Protein AF-A0A1R0H7R1-F1 (afdb_monomer_lite)

Organism: NCBI:txid133383

InterPro domains:
  IPR002921 Fungal lipase-type domain [PF01764] (31-60)
  IPR029058 Alpha/Beta hydrolase fold [G3DSA:3.40.50.1820] (12-118)
  IPR029058 Alpha/Beta hydrolase fold [SSF53474] (26-109)
  IPR050805 ATG15 Lipase [PTHR47175] (4-128)

Sequence (129 aa):
MANNVCNQNCLLEKILGDRSYIPPELDIIIDVILRYPDSYIALTGHSFGGSIATLAGLFLGVPAVSFEAPGDQLAATILGFLTPSSNFYKRLSIWHVRHTADPIYIGDCVVSDSLCQLDGYNIDSKCHF

Structure (mmCIF, N/CA/C/O backbone):
data_AF-A0A1R0H7R1-F1
#
_entry.id   AF-A0A1R0H7R1-F1
#
loop_
_atom_site.group_PDB
_atom_site.id
_atom_site.type_symbol
_atom_site.label_atom_id
_atom_site.label_alt_id
_atom_site.label_comp_id
_atom_site.label_asym_id
_atom_site.label_entity_id
_atom_site.label_seq_id
_atom_sit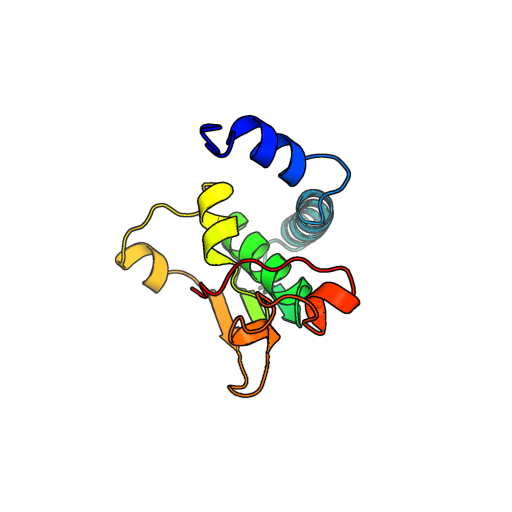e.pdbx_PDB_ins_code
_atom_site.Cartn_x
_atom_site.Cartn_y
_atom_site.Cartn_z
_atom_site.occupancy
_atom_site.B_iso_or_equiv
_atom_site.auth_seq_id
_atom_site.auth_comp_id
_atom_site.auth_asym_id
_atom_site.auth_atom_id
_atom_site.pdbx_PDB_model_num
ATOM 1 N N . MET A 1 1 ? 32.686 15.147 -7.177 1.00 38.97 1 MET A N 1
ATOM 2 C CA . MET A 1 1 ? 31.690 14.071 -7.006 1.00 38.97 1 MET A CA 1
ATOM 3 C C . MET A 1 1 ? 30.599 14.641 -6.124 1.00 38.97 1 MET A C 1
ATOM 5 O O . MET A 1 1 ? 30.897 14.981 -4.987 1.00 38.97 1 MET A O 1
ATOM 9 N N . ALA A 1 2 ? 29.407 14.897 -6.664 1.00 45.22 2 ALA A N 1
ATOM 10 C CA . ALA A 1 2 ? 28.294 15.342 -5.833 1.00 45.22 2 ALA A CA 1
ATOM 11 C C . ALA A 1 2 ? 27.941 14.194 -4.880 1.00 45.22 2 ALA A C 1
ATOM 13 O O . ALA A 1 2 ? 27.727 13.068 -5.328 1.00 45.22 2 ALA A O 1
ATOM 14 N N . ASN A 1 3 ? 27.947 14.458 -3.575 1.00 52.66 3 ASN A N 1
ATOM 15 C CA . ASN A 1 3 ? 27.390 13.535 -2.595 1.00 52.66 3 ASN A CA 1
ATOM 16 C C . ASN A 1 3 ? 25.876 13.487 -2.845 1.00 52.66 3 ASN A C 1
ATOM 18 O O . ASN A 1 3 ? 25.141 14.320 -2.321 1.00 52.66 3 ASN A O 1
ATOM 22 N N . ASN A 1 4 ? 25.423 12.548 -3.681 1.00 65.44 4 ASN A N 1
ATOM 23 C CA . ASN A 1 4 ? 24.007 12.260 -3.922 1.00 65.44 4 ASN A CA 1
ATOM 24 C C . ASN A 1 4 ? 23.412 11.563 -2.691 1.00 65.44 4 ASN A C 1
ATOM 26 O O . ASN A 1 4 ? 23.041 10.393 -2.726 1.00 65.44 4 ASN A O 1
ATOM 30 N N . VAL A 1 5 ? 23.385 12.273 -1.567 1.00 73.75 5 VAL A N 1
ATOM 31 C CA . VAL A 1 5 ? 22.747 11.815 -0.338 1.00 73.75 5 VAL A CA 1
ATOM 32 C C . VAL A 1 5 ? 21.309 12.310 -0.371 1.00 73.75 5 VAL A C 1
ATOM 34 O O . VAL A 1 5 ? 21.058 13.511 -0.468 1.00 73.75 5 VAL A O 1
ATOM 37 N N . CYS A 1 6 ? 20.361 11.376 -0.318 1.00 75.62 6 CYS A N 1
ATOM 38 C CA . CYS A 1 6 ? 18.941 11.694 -0.257 1.00 75.62 6 CYS A CA 1
ATOM 39 C C . CYS A 1 6 ? 18.642 12.528 1.000 1.00 75.62 6 CYS A C 1
ATOM 41 O O . CYS A 1 6 ? 18.895 12.085 2.121 1.00 75.62 6 CYS A O 1
ATOM 43 N N . ASN A 1 7 ? 18.085 13.728 0.823 1.00 83.38 7 ASN A N 1
ATOM 44 C CA . ASN A 1 7 ? 17.624 14.552 1.937 1.00 83.38 7 ASN A CA 1
ATOM 45 C C . ASN A 1 7 ? 16.260 14.034 2.414 1.00 83.38 7 ASN A C 1
ATOM 47 O O . ASN A 1 7 ? 15.252 14.222 1.733 1.00 83.38 7 ASN A O 1
ATOM 51 N N . GLN A 1 8 ? 16.238 13.390 3.583 1.00 77.69 8 GLN A N 1
ATOM 52 C CA . GLN A 1 8 ? 15.022 12.799 4.147 1.00 77.69 8 GLN A CA 1
ATOM 53 C C . GLN A 1 8 ? 13.931 13.834 4.436 1.00 77.69 8 GLN A C 1
ATOM 55 O O . GLN A 1 8 ? 12.766 13.557 4.185 1.00 77.69 8 GLN A O 1
ATOM 60 N N . ASN A 1 9 ? 14.291 15.038 4.886 1.00 81.56 9 ASN A N 1
ATOM 61 C CA . ASN A 1 9 ? 13.311 16.084 5.181 1.00 81.56 9 ASN A CA 1
ATOM 62 C C . ASN A 1 9 ? 12.636 16.5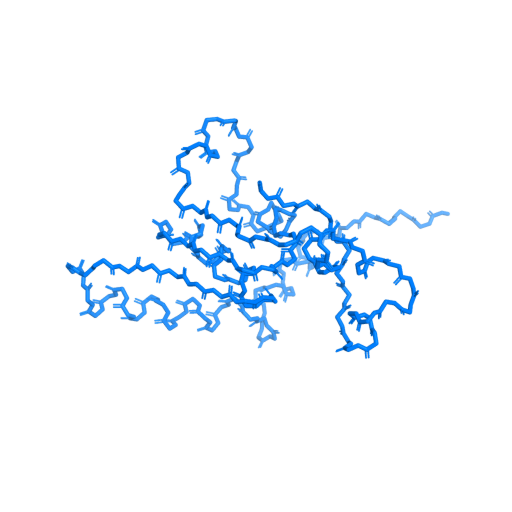83 3.899 1.00 81.56 9 ASN A C 1
ATOM 64 O O . ASN A 1 9 ? 11.415 16.645 3.840 1.00 81.56 9 ASN A O 1
ATOM 68 N N . CYS A 1 10 ? 13.418 16.843 2.846 1.00 83.88 10 CYS A N 1
ATOM 69 C CA . CYS A 1 10 ? 12.881 17.207 1.531 1.00 83.88 10 CYS A CA 1
ATOM 70 C C . CYS A 1 10 ? 11.953 16.109 0.986 1.00 83.88 10 CYS A C 1
ATOM 72 O O . CYS A 1 10 ? 10.880 16.397 0.464 1.00 83.88 10 CYS A O 1
ATOM 74 N N . LEU A 1 11 ? 12.343 14.841 1.138 1.00 79.75 11 LEU A N 1
ATOM 75 C CA . LEU A 1 11 ? 11.536 13.708 0.698 1.00 79.75 11 LEU A CA 1
ATOM 76 C C . LEU A 1 11 ? 10.210 13.615 1.468 1.00 79.75 11 LEU A C 1
ATOM 78 O O . LEU A 1 11 ? 9.156 13.503 0.847 1.00 79.75 11 LEU A O 1
ATOM 82 N N . LEU A 1 12 ? 10.248 13.724 2.797 1.00 76.94 12 LEU A N 1
ATOM 83 C CA . LEU A 1 12 ? 9.052 13.717 3.642 1.00 76.94 12 LEU A CA 1
ATOM 84 C C . LEU A 1 12 ? 8.125 14.899 3.331 1.00 76.94 12 LEU A C 1
ATOM 86 O O . LEU A 1 12 ? 6.923 14.697 3.196 1.00 76.94 12 LEU A O 1
ATOM 90 N N . GLU A 1 13 ? 8.667 16.103 3.132 1.00 82.00 13 GLU A N 1
ATOM 91 C CA . GLU A 1 13 ? 7.890 17.282 2.721 1.00 82.00 13 GLU A CA 1
ATOM 92 C C . GLU A 1 13 ? 7.164 17.062 1.389 1.00 82.00 13 GLU A C 1
ATOM 94 O O . GLU A 1 13 ? 6.031 17.510 1.217 1.00 82.00 13 GLU A O 1
ATOM 99 N N . LYS A 1 14 ? 7.786 16.362 0.432 1.00 81.69 14 LYS A N 1
ATOM 100 C CA . LYS A 1 14 ? 7.139 16.042 -0.849 1.00 81.69 14 LYS A CA 1
ATOM 101 C C . LYS A 1 14 ? 6.083 14.951 -0.726 1.00 81.69 14 LYS A C 1
ATOM 103 O O . LYS A 1 14 ? 5.074 15.039 -1.418 1.00 81.69 14 LYS A O 1
ATOM 108 N N . ILE A 1 15 ? 6.295 13.961 0.139 1.00 75.56 15 ILE A N 1
ATOM 109 C CA . ILE A 1 15 ? 5.343 12.863 0.352 1.00 75.56 15 ILE A CA 1
ATOM 110 C C . ILE A 1 15 ? 4.134 13.307 1.186 1.00 75.56 15 ILE A C 1
ATOM 112 O O . ILE A 1 15 ? 3.043 12.788 0.983 1.00 75.56 15 ILE A O 1
ATOM 116 N N . LEU A 1 16 ? 4.295 14.247 2.115 1.00 74.06 16 LEU A N 1
ATOM 117 C CA . LEU A 1 16 ? 3.203 14.734 2.969 1.00 74.06 16 LEU A CA 1
ATOM 118 C C . LEU A 1 16 ? 2.579 16.047 2.476 1.00 74.06 16 LEU A C 1
ATOM 120 O O . LEU A 1 16 ? 1.601 16.508 3.055 1.00 74.06 16 LEU A O 1
ATOM 124 N N . GLY A 1 17 ? 3.139 16.665 1.435 1.00 76.25 17 GLY A N 1
ATOM 125 C CA . GLY A 1 17 ? 2.624 17.910 0.871 1.00 76.25 17 GLY A CA 1
ATOM 126 C C . GLY A 1 17 ? 1.386 17.732 -0.017 1.00 76.25 17 GLY A C 1
ATOM 127 O O . GLY A 1 17 ? 1.032 16.624 -0.417 1.00 76.25 17 GLY A O 1
ATOM 128 N N . ASP A 1 18 ? 0.793 18.860 -0.416 1.00 63.88 18 ASP A N 1
ATOM 129 C CA . ASP A 1 18 ? -0.502 18.984 -1.120 1.00 63.88 18 ASP A CA 1
ATOM 130 C C . ASP A 1 18 ? -0.654 18.213 -2.447 1.00 63.88 18 ASP A C 1
ATOM 132 O O . ASP A 1 18 ? -1.738 18.177 -3.022 1.00 63.88 18 ASP A O 1
ATOM 136 N N . ARG A 1 19 ? 0.423 17.634 -2.991 1.00 69.81 19 ARG A N 1
ATOM 137 C CA . ARG A 1 19 ? 0.408 16.880 -4.261 1.00 69.81 19 ARG A CA 1
ATOM 138 C C . ARG A 1 19 ?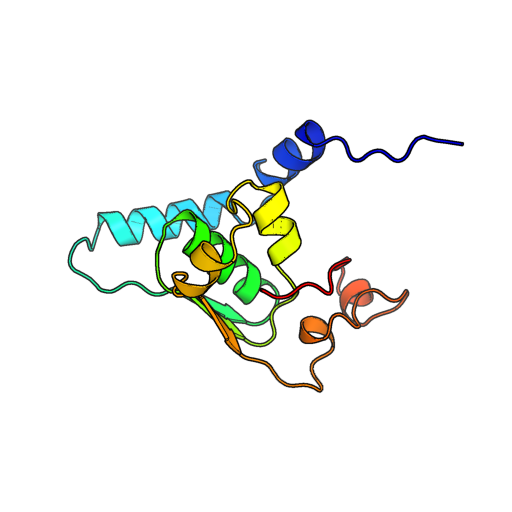 0.534 15.368 -4.074 1.00 69.81 19 ARG A C 1
ATOM 140 O O . ARG A 1 19 ? 0.803 14.662 -5.043 1.00 69.81 19 ARG A O 1
ATOM 147 N N . SER A 1 20 ? 0.408 14.888 -2.844 1.00 77.44 20 SER A N 1
ATOM 148 C CA . SER A 1 20 ? 0.515 13.471 -2.519 1.00 77.44 20 SER A CA 1
ATOM 149 C C . SER A 1 20 ? -0.840 12.768 -2.552 1.00 77.44 20 SER A C 1
ATOM 151 O O . SER A 1 20 ? -1.844 13.338 -2.138 1.00 77.44 20 SER A O 1
ATOM 153 N N . TYR A 1 21 ? -0.825 11.510 -2.994 1.00 79.69 21 TYR A N 1
ATOM 154 C CA . TYR A 1 21 ? -1.964 10.580 -3.014 1.00 79.69 21 TYR A CA 1
ATOM 155 C C . TYR A 1 21 ? -2.097 9.755 -1.722 1.00 79.69 21 TYR A C 1
ATOM 157 O O . TYR A 1 21 ? -2.667 8.668 -1.727 1.00 79.69 21 TYR A O 1
ATOM 165 N N . ILE A 1 22 ? -1.436 10.152 -0.636 1.00 79.94 22 ILE A N 1
ATOM 166 C CA . ILE A 1 22 ? -1.572 9.455 0.649 1.00 79.94 22 ILE A CA 1
ATOM 167 C C . ILE A 1 22 ? -2.430 10.259 1.624 1.00 79.94 22 ILE A C 1
ATOM 169 O O . ILE A 1 22 ? -3.364 9.679 2.170 1.00 79.94 22 ILE A O 1
ATOM 173 N N . PRO A 1 23 ? -2.189 11.565 1.852 1.00 83.81 23 PRO A N 1
ATOM 174 C CA . PRO A 1 23 ? -2.996 12.323 2.804 1.00 83.81 23 PRO A CA 1
ATOM 175 C C . PRO A 1 23 ? -4.503 12.363 2.469 1.00 83.81 23 PRO A C 1
ATOM 177 O O . PRO A 1 23 ? -5.287 12.005 3.347 1.00 83.81 23 PRO A O 1
ATOM 180 N N . PRO A 1 24 ? -4.943 12.699 1.236 1.00 84.81 24 PRO A N 1
ATOM 181 C CA . PRO A 1 24 ? -6.376 12.753 0.915 1.00 84.81 24 PRO A CA 1
ATOM 182 C C . PRO A 1 24 ? -7.076 11.394 1.046 1.00 84.81 24 PRO A C 1
ATOM 184 O O . PRO A 1 24 ? -8.211 11.296 1.511 1.00 84.81 24 PRO A O 1
ATOM 187 N N . GLU A 1 25 ? -6.396 10.325 0.646 1.00 84.25 25 GLU A N 1
ATOM 188 C CA . GLU A 1 25 ? -6.882 8.957 0.729 1.00 84.25 25 GLU A CA 1
ATOM 189 C C . GLU A 1 25 ? -7.015 8.509 2.189 1.00 84.25 25 GLU A C 1
ATOM 191 O O . GLU A 1 25 ? -8.021 7.897 2.554 1.00 84.25 25 GLU A O 1
ATOM 196 N N . LEU A 1 26 ? -6.048 8.861 3.043 1.00 88.25 26 LEU A N 1
ATOM 197 C CA . LEU A 1 26 ? -6.128 8.607 4.480 1.00 88.25 26 LEU A CA 1
ATOM 198 C C . LEU A 1 26 ? -7.307 9.340 5.122 1.00 88.25 26 LEU A C 1
ATOM 200 O O . LEU A 1 26 ? -8.007 8.723 5.920 1.00 88.25 26 LEU A O 1
ATOM 204 N N . ASP A 1 27 ? -7.572 10.595 4.751 1.00 90.12 27 ASP A N 1
ATOM 205 C CA . ASP A 1 27 ? -8.707 11.358 5.289 1.00 90.12 27 ASP A CA 1
ATOM 206 C C . ASP A 1 27 ? -10.045 10.655 5.013 1.00 90.12 27 ASP A C 1
ATOM 208 O O . ASP A 1 27 ? -10.883 10.520 5.908 1.00 90.12 27 ASP A O 1
ATOM 212 N N . ILE A 1 28 ? -10.226 10.137 3.792 1.00 90.62 28 ILE A N 1
ATOM 213 C CA . ILE A 1 28 ? -11.432 9.387 3.411 1.00 90.62 28 ILE A CA 1
ATOM 214 C C . ILE A 1 28 ? -11.543 8.095 4.224 1.00 90.62 28 ILE A C 1
ATOM 216 O O . ILE A 1 28 ? -12.614 7.778 4.746 1.00 90.62 28 ILE A O 1
ATOM 220 N N . ILE A 1 29 ? -10.452 7.334 4.344 1.00 91.25 29 ILE A N 1
ATOM 221 C CA . ILE A 1 29 ? -10.471 6.056 5.065 1.00 91.25 29 ILE A CA 1
ATOM 222 C C . ILE A 1 29 ? -10.734 6.287 6.559 1.00 91.25 29 ILE A C 1
ATOM 224 O O . ILE A 1 29 ? -11.521 5.556 7.162 1.00 91.25 29 ILE A O 1
ATOM 228 N N . ILE A 1 30 ? -10.125 7.318 7.150 1.00 93.06 30 ILE A N 1
ATOM 229 C CA . ILE A 1 30 ? -10.341 7.701 8.547 1.00 93.06 30 ILE A CA 1
ATOM 230 C C . ILE A 1 30 ? -11.808 8.084 8.773 1.00 93.06 30 ILE A C 1
ATOM 232 O O . ILE A 1 30 ? -12.399 7.592 9.734 1.00 93.06 30 ILE A O 1
ATOM 236 N N . ASP A 1 31 ? -12.432 8.878 7.892 1.00 95.81 31 ASP A N 1
ATOM 237 C CA . ASP A 1 31 ? -13.864 9.211 8.008 1.00 95.81 31 ASP A CA 1
ATOM 238 C C . ASP A 1 31 ? -14.748 7.952 8.004 1.00 95.81 31 ASP A C 1
ATOM 240 O O . ASP A 1 31 ? -15.651 7.818 8.833 1.00 95.81 31 ASP A O 1
ATOM 244 N N . VAL A 1 32 ? -14.457 6.984 7.127 1.00 94.88 32 VAL A N 1
ATOM 245 C CA . VAL A 1 32 ? -15.194 5.711 7.064 1.00 94.88 32 VAL A CA 1
ATOM 246 C C . VAL A 1 32 ? -15.009 4.898 8.349 1.00 94.88 32 VAL A C 1
ATOM 248 O O . VAL A 1 32 ? -15.997 4.417 8.904 1.00 94.88 32 VAL A O 1
ATOM 251 N N . ILE A 1 33 ? -13.777 4.774 8.855 1.00 92.75 33 ILE A N 1
ATOM 252 C CA . ILE A 1 33 ? -13.486 4.060 10.110 1.00 92.75 33 ILE A CA 1
ATOM 253 C C . ILE A 1 33 ? -14.232 4.703 11.284 1.00 92.75 33 ILE A C 1
ATOM 255 O O . ILE A 1 33 ? -14.851 4.000 12.082 1.00 92.75 33 ILE A O 1
ATOM 259 N N . LEU A 1 34 ? -14.217 6.035 11.375 1.00 94.94 34 LEU A N 1
ATOM 260 C CA . LEU A 1 34 ? -14.895 6.768 12.445 1.00 94.94 34 LEU A CA 1
ATOM 261 C C . LEU A 1 34 ? -16.422 6.652 12.356 1.00 94.94 34 LEU A C 1
ATOM 263 O O . LEU A 1 34 ? -17.096 6.616 13.385 1.00 94.94 34 LEU A O 1
ATOM 267 N N . ARG A 1 35 ? -16.979 6.577 11.142 1.00 97.25 35 ARG A N 1
ATOM 268 C CA . ARG A 1 35 ? -18.425 6.445 10.918 1.00 97.25 35 ARG A CA 1
ATOM 269 C C . ARG A 1 35 ? -18.947 5.033 11.179 1.00 97.25 35 ARG A C 1
ATOM 271 O O . ARG A 1 35 ? -20.103 4.883 11.572 1.00 97.25 35 ARG A O 1
ATOM 278 N N . TYR A 1 36 ? -18.118 4.015 10.962 1.00 96.12 36 TYR A N 1
ATOM 279 C CA . TYR A 1 36 ? -18.504 2.607 11.057 1.00 96.12 36 TYR A CA 1
ATOM 280 C C . TYR A 1 36 ? -17.580 1.823 12.008 1.00 96.12 36 TYR A C 1
ATOM 282 O O . TYR A 1 36 ? -16.924 0.874 11.574 1.00 96.12 36 TYR A O 1
ATOM 290 N N . PRO A 1 37 ? -17.546 2.165 13.312 1.00 94.12 37 PRO A N 1
ATOM 291 C CA . PRO A 1 37 ? -16.563 1.627 14.259 1.00 94.12 37 PRO A CA 1
ATOM 292 C C . PRO A 1 37 ? -16.668 0.110 14.483 1.00 94.12 37 PRO A C 1
ATOM 294 O O . PRO A 1 37 ? -15.668 -0.532 14.791 1.00 94.12 37 PRO A O 1
ATOM 297 N N . ASP A 1 38 ? -17.856 -0.472 14.299 1.00 95.56 38 ASP A N 1
ATOM 298 C CA . ASP A 1 38 ? -18.101 -1.909 14.492 1.00 95.56 38 ASP A CA 1
ATOM 299 C C . ASP A 1 38 ? -17.988 -2.726 13.191 1.00 95.56 38 ASP A C 1
ATOM 301 O O . ASP A 1 38 ? -18.277 -3.924 13.167 1.00 95.56 38 ASP A O 1
ATOM 305 N N . SER A 1 39 ? -17.616 -2.087 12.077 1.00 95.88 39 SER A N 1
ATOM 306 C CA . SER A 1 39 ? -17.504 -2.754 10.778 1.00 95.88 39 SER A CA 1
ATOM 307 C C . SER A 1 39 ? -16.105 -3.306 10.536 1.00 95.88 39 SER A C 1
ATOM 309 O O . SER A 1 39 ? -15.097 -2.720 10.920 1.00 95.88 39 SER A O 1
ATOM 311 N N . TYR A 1 40 ? -16.040 -4.426 9.817 1.00 94.00 40 TYR A N 1
ATOM 312 C CA . TYR A 1 40 ? -14.781 -4.922 9.280 1.00 94.00 40 TYR A CA 1
ATOM 313 C C . TYR A 1 40 ? -14.430 -4.151 8.005 1.00 94.00 40 TYR A C 1
ATOM 315 O O . TYR A 1 40 ? -15.114 -4.281 6.989 1.00 94.00 40 TYR A O 1
ATOM 323 N N . ILE A 1 41 ? -13.369 -3.349 8.067 1.00 94.31 41 ILE A N 1
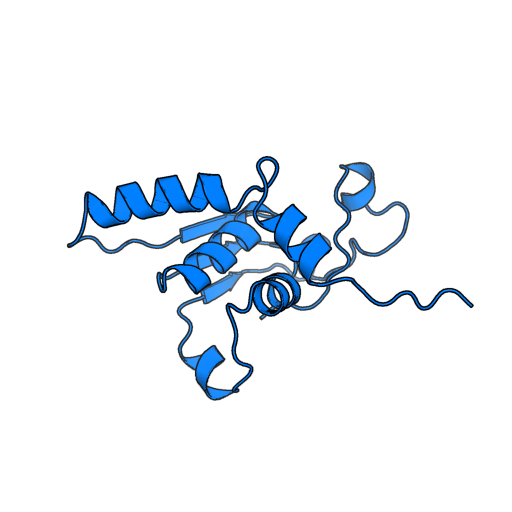ATOM 324 C CA . ILE A 1 41 ? -12.883 -2.543 6.945 1.00 94.31 41 ILE A CA 1
ATOM 325 C C . ILE A 1 41 ? -11.581 -3.157 6.441 1.00 94.31 41 ILE A C 1
ATOM 327 O O . ILE A 1 41 ? -10.649 -3.368 7.213 1.00 94.31 41 ILE A O 1
ATOM 331 N N . ALA A 1 42 ? -11.523 -3.428 5.140 1.00 95.56 42 ALA A N 1
ATOM 332 C CA . ALA A 1 42 ? -10.321 -3.868 4.449 1.00 95.56 42 ALA A CA 1
ATOM 333 C C . ALA A 1 42 ? -10.108 -3.011 3.201 1.00 95.56 42 ALA A C 1
ATOM 335 O O . ALA A 1 42 ? -11.067 -2.609 2.539 1.00 95.56 42 ALA A O 1
ATOM 336 N N . LEU A 1 43 ? -8.848 -2.736 2.889 1.00 96.06 43 LEU A N 1
ATOM 337 C CA . LEU A 1 43 ? -8.451 -1.922 1.750 1.00 96.06 43 LEU A CA 1
ATOM 338 C C . LEU A 1 43 ? -8.023 -2.811 0.587 1.00 96.06 43 LEU A C 1
ATOM 340 O O . LEU A 1 43 ? -7.492 -3.907 0.766 1.00 96.06 43 LEU A O 1
ATOM 344 N N . THR A 1 44 ? -8.235 -2.334 -0.631 1.00 97.12 44 THR A N 1
ATOM 345 C CA . THR A 1 44 ? -7.722 -3.009 -1.817 1.00 97.12 44 THR A CA 1
ATOM 346 C C . THR A 1 44 ? -7.398 -2.017 -2.914 1.00 97.12 44 THR A C 1
ATOM 348 O O . THR A 1 44 ? -7.888 -0.889 -2.909 1.00 97.12 44 THR A O 1
ATOM 351 N N . GLY A 1 45 ? -6.565 -2.439 -3.856 1.00 96.00 45 GLY A N 1
ATOM 352 C CA . GLY A 1 45 ? -6.225 -1.645 -5.019 1.00 96.00 45 GLY A CA 1
ATOM 353 C C . GLY A 1 45 ? -5.443 -2.451 -6.044 1.00 96.00 45 GLY A C 1
ATOM 354 O O . GLY A 1 45 ? -4.850 -3.484 -5.732 1.00 96.00 45 GLY A O 1
ATOM 355 N N . HIS A 1 46 ? -5.444 -1.948 -7.271 1.00 94.88 46 HIS A N 1
ATOM 356 C CA . HIS A 1 46 ? -4.698 -2.496 -8.395 1.00 94.88 46 HIS A CA 1
ATOM 357 C C . HIS A 1 46 ? -3.625 -1.501 -8.847 1.00 94.88 46 HIS A C 1
ATOM 359 O O . HIS A 1 46 ? -3.848 -0.287 -8.767 1.00 94.88 46 HIS A O 1
ATOM 365 N N . SER A 1 47 ? -2.492 -1.999 -9.352 1.00 91.25 47 SER A N 1
ATOM 366 C CA . SER A 1 47 ? -1.393 -1.162 -9.843 1.00 91.25 47 SER A CA 1
ATOM 367 C C . SER A 1 47 ? -0.952 -0.167 -8.757 1.00 91.25 47 SER A C 1
ATOM 369 O O . SER A 1 47 ? -0.855 -0.533 -7.584 1.00 91.25 47 SER A O 1
ATOM 371 N N . PHE A 1 48 ? -0.726 1.101 -9.095 1.00 87.88 48 PHE A N 1
ATOM 372 C CA . PHE A 1 48 ? -0.350 2.142 -8.136 1.00 87.88 48 PHE A CA 1
ATOM 373 C C . PHE A 1 48 ? -1.321 2.265 -6.945 1.00 87.88 48 PHE A C 1
ATOM 375 O O . PHE A 1 48 ? -0.890 2.428 -5.803 1.00 87.88 48 PHE A O 1
ATOM 382 N N . GLY A 1 49 ? -2.627 2.102 -7.181 1.00 90.50 49 GLY A N 1
ATOM 383 C CA . GLY A 1 49 ? -3.633 2.124 -6.115 1.00 90.50 49 GLY A CA 1
ATOM 384 C C . GLY A 1 49 ? -3.486 0.966 -5.125 1.00 90.50 49 GLY A C 1
ATOM 385 O O . GLY A 1 49 ? -3.839 1.106 -3.958 1.00 90.50 49 GLY A O 1
ATOM 386 N N . GLY A 1 50 ? -2.918 -0.162 -5.559 1.00 93.56 50 GLY A N 1
ATOM 387 C CA . GLY A 1 50 ? -2.584 -1.271 -4.671 1.00 93.56 50 GLY A CA 1
ATOM 388 C C . GLY A 1 50 ? -1.506 -0.890 -3.659 1.00 93.56 50 GLY A C 1
ATOM 389 O O . GLY A 1 50 ? -1.682 -1.175 -2.480 1.00 93.56 50 GLY A O 1
ATOM 390 N N . SER A 1 51 ? -0.460 -0.177 -4.088 1.00 90.81 51 SER A N 1
ATOM 391 C CA . SER A 1 51 ? 0.583 0.336 -3.186 1.00 90.81 51 SER A CA 1
ATOM 392 C C . SER A 1 51 ? 0.041 1.382 -2.213 1.00 90.81 51 SER A C 1
ATOM 394 O O . SER A 1 51 ? 0.433 1.403 -1.051 1.00 90.81 51 SER A O 1
ATOM 396 N N . ILE A 1 52 ? -0.887 2.240 -2.652 1.00 91.00 52 ILE A N 1
ATOM 397 C CA . ILE A 1 52 ? -1.561 3.184 -1.745 1.00 91.00 52 ILE A CA 1
ATOM 398 C C . ILE A 1 52 ? -2.377 2.417 -0.699 1.00 91.00 52 ILE A C 1
ATOM 400 O O . ILE A 1 52 ? -2.267 2.706 0.491 1.00 91.00 52 ILE A O 1
ATOM 404 N N . ALA A 1 53 ? -3.158 1.416 -1.116 1.00 93.44 53 ALA A N 1
ATOM 405 C CA . ALA A 1 53 ? -3.997 0.632 -0.214 1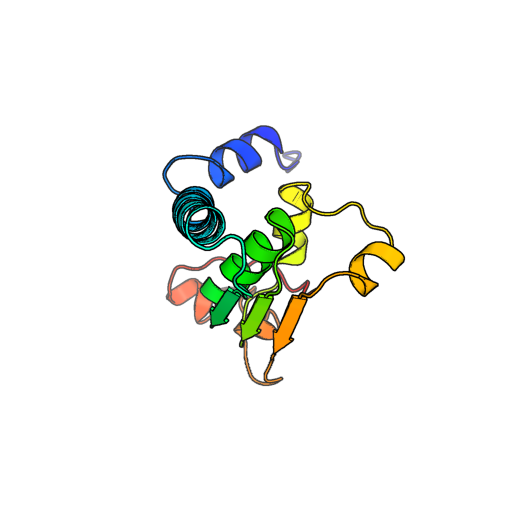.00 93.44 53 ALA A CA 1
ATOM 406 C C . ALA A 1 53 ? -3.177 -0.101 0.860 1.00 93.44 53 ALA A C 1
ATOM 408 O O . ALA A 1 53 ? -3.569 -0.124 2.026 1.00 93.44 53 ALA A O 1
ATOM 409 N N . THR A 1 54 ? -2.031 -0.677 0.496 1.00 92.06 54 THR A N 1
ATOM 410 C CA . THR A 1 54 ? -1.151 -1.384 1.438 1.00 92.06 54 THR A CA 1
ATOM 411 C C . THR A 1 54 ? -0.393 -0.430 2.354 1.00 92.06 54 THR A C 1
ATOM 413 O O . THR A 1 54 ? -0.290 -0.712 3.547 1.00 92.06 54 THR A O 1
ATOM 416 N N . LEU A 1 55 ? 0.054 0.732 1.864 1.00 89.62 55 LEU A N 1
ATOM 417 C CA . LEU A 1 55 ? 0.656 1.777 2.703 1.00 89.62 55 LEU A CA 1
ATOM 418 C C . LEU A 1 55 ? -0.352 2.371 3.696 1.00 89.62 55 LEU A C 1
ATOM 420 O O . LEU A 1 55 ? -0.028 2.536 4.873 1.00 89.62 55 LEU A O 1
ATOM 424 N N . ALA A 1 56 ? -1.579 2.647 3.252 1.00 90.50 56 ALA A N 1
ATOM 425 C CA . ALA A 1 56 ? -2.656 3.121 4.115 1.00 90.50 56 ALA A CA 1
ATOM 426 C C . ALA A 1 56 ? -3.073 2.052 5.136 1.00 90.50 56 ALA A C 1
ATOM 428 O O . ALA A 1 56 ? -3.230 2.356 6.318 1.00 90.50 56 ALA A O 1
ATOM 429 N N . GLY A 1 57 ? -3.185 0.791 4.706 1.00 91.12 57 GLY A N 1
ATOM 430 C CA . GLY A 1 57 ? -3.484 -0.339 5.586 1.00 91.12 57 GLY A CA 1
ATOM 431 C C . GLY A 1 57 ? -2.416 -0.534 6.655 1.00 91.12 57 GLY A C 1
ATOM 432 O O . GLY A 1 57 ? -2.735 -0.714 7.829 1.00 91.12 57 GLY A O 1
ATOM 433 N N . LEU A 1 58 ? -1.144 -0.395 6.272 1.00 88.94 58 LEU A N 1
ATOM 434 C CA . LEU A 1 58 ? -0.015 -0.422 7.196 1.00 88.94 58 LEU A CA 1
ATOM 435 C C . LEU A 1 58 ? -0.084 0.717 8.221 1.00 88.94 58 LEU A C 1
ATOM 437 O O . LEU A 1 58 ? 0.116 0.470 9.408 1.00 88.94 58 LEU A O 1
ATOM 441 N N . PHE A 1 59 ? -0.369 1.942 7.774 1.00 86.94 59 PHE A N 1
ATOM 442 C CA . PHE A 1 59 ? -0.446 3.119 8.641 1.00 86.94 59 PHE A CA 1
ATOM 443 C C . PHE A 1 59 ? -1.608 3.045 9.639 1.00 86.94 59 PHE A C 1
ATOM 445 O O . PHE A 1 59 ? -1.433 3.333 10.821 1.00 86.94 59 PHE A O 1
ATOM 452 N N . LEU A 1 60 ? -2.790 2.641 9.168 1.00 88.06 60 LEU A N 1
ATOM 453 C CA . LEU A 1 60 ? -4.017 2.595 9.968 1.00 88.06 60 LEU A CA 1
ATOM 454 C C . LEU A 1 60 ? -4.179 1.280 10.745 1.00 88.06 60 LEU A C 1
ATOM 456 O O . LEU A 1 60 ? -5.060 1.175 11.595 1.00 88.06 60 LEU A O 1
ATOM 460 N N . GLY A 1 61 ? -3.351 0.271 10.463 1.00 88.50 61 GLY A N 1
ATOM 461 C CA . GLY A 1 61 ? -3.453 -1.055 11.072 1.00 88.50 61 GLY A CA 1
ATOM 462 C C . GLY A 1 61 ? -4.669 -1.857 10.599 1.00 88.50 61 GLY A C 1
ATOM 463 O O . GLY A 1 61 ? -5.147 -2.718 11.338 1.00 88.50 61 GLY A O 1
ATOM 464 N N . VAL A 1 62 ? -5.171 -1.587 9.389 1.00 91.31 62 VAL A N 1
ATOM 465 C CA . VAL A 1 62 ? -6.306 -2.306 8.790 1.00 91.31 62 VAL A CA 1
ATOM 466 C C . VAL A 1 62 ? -5.837 -3.289 7.708 1.00 91.31 62 VAL A C 1
ATOM 468 O O . VAL A 1 62 ? -4.813 -3.051 7.063 1.00 91.31 62 VAL A O 1
ATOM 471 N N . PRO A 1 63 ? -6.564 -4.398 7.482 1.00 94.88 63 PRO A N 1
ATOM 472 C CA . PRO A 1 63 ? -6.227 -5.360 6.441 1.00 94.88 63 PRO A CA 1
ATOM 473 C C . PRO A 1 63 ? -6.182 -4.734 5.042 1.00 94.88 63 PRO A C 1
ATOM 475 O O . PRO A 1 63 ? -7.051 -3.932 4.705 1.00 94.88 63 PRO A O 1
ATOM 478 N N . ALA A 1 64 ? -5.218 -5.129 4.206 1.00 95.31 64 ALA A N 1
ATOM 479 C CA . ALA A 1 64 ? -5.113 -4.652 2.828 1.00 95.31 64 ALA A CA 1
ATOM 480 C C . ALA A 1 64 ? -4.687 -5.752 1.844 1.00 95.31 64 ALA A C 1
ATOM 482 O O . ALA A 1 64 ? -3.789 -6.540 2.134 1.00 95.31 64 ALA A O 1
ATOM 483 N N . VAL A 1 65 ? -5.303 -5.782 0.660 1.00 96.25 65 VAL A N 1
ATOM 484 C CA . VAL A 1 65 ? -4.940 -6.696 -0.435 1.00 96.25 65 VAL A CA 1
ATOM 485 C C . VAL A 1 65 ? -4.647 -5.895 -1.700 1.00 96.25 65 VAL A C 1
ATOM 487 O O . VAL A 1 65 ? -5.550 -5.264 -2.248 1.00 96.25 65 VAL A O 1
ATOM 490 N N . SER A 1 66 ? -3.411 -5.928 -2.188 1.00 95.94 66 SER A N 1
ATOM 491 C CA . SER A 1 66 ? -3.033 -5.311 -3.463 1.00 95.94 66 SER A CA 1
ATOM 492 C C . SER A 1 66 ? -2.965 -6.331 -4.593 1.00 95.94 66 SER A C 1
ATOM 494 O O . SER A 1 66 ? -2.702 -7.511 -4.367 1.00 95.94 66 SER A O 1
ATOM 496 N N . PHE A 1 67 ? -3.181 -5.856 -5.817 1.00 96.12 67 PHE A N 1
ATOM 497 C CA . PHE A 1 67 ? -3.085 -6.641 -7.043 1.00 96.12 67 PHE A CA 1
ATOM 498 C C . PHE A 1 67 ? -2.144 -5.950 -8.024 1.00 96.12 67 PHE A C 1
ATOM 500 O O . PHE A 1 67 ? -2.354 -4.779 -8.342 1.00 96.12 67 PHE A O 1
ATOM 507 N N . GLU A 1 68 ? -1.125 -6.665 -8.497 1.00 92.94 68 GLU A N 1
ATOM 508 C CA . GLU A 1 68 ? -0.186 -6.175 -9.522 1.00 92.94 68 GLU A CA 1
ATOM 509 C C . GLU A 1 68 ? 0.398 -4.786 -9.215 1.00 92.94 68 GLU A C 1
ATOM 511 O O . GLU A 1 68 ? 0.545 -3.916 -10.072 1.00 92.94 68 GLU A O 1
ATOM 516 N N . ALA A 1 69 ? 0.665 -4.546 -7.935 1.00 91.56 69 ALA A N 1
ATOM 517 C CA . ALA A 1 69 ? 1.114 -3.258 -7.440 1.00 91.56 69 ALA A CA 1
ATOM 518 C C . ALA A 1 69 ? 2.643 -3.168 -7.429 1.00 91.56 69 ALA A C 1
ATOM 520 O O . ALA A 1 69 ? 3.297 -4.179 -7.156 1.00 91.56 69 ALA A O 1
ATOM 521 N N . PRO A 1 70 ? 3.223 -1.977 -7.657 1.00 89.56 70 PRO A N 1
ATOM 522 C CA . PRO A 1 70 ? 4.660 -1.782 -7.540 1.00 89.56 70 PRO A CA 1
ATOM 523 C C . PRO A 1 70 ? 5.144 -1.931 -6.091 1.00 89.56 70 PRO A C 1
ATOM 525 O O . PRO A 1 70 ? 4.379 -1.787 -5.132 1.00 89.56 70 PRO A O 1
ATOM 528 N N . GLY A 1 71 ? 6.439 -2.211 -5.936 1.00 86.50 71 GLY A N 1
ATOM 529 C CA . GLY A 1 71 ? 7.055 -2.484 -4.640 1.00 86.50 71 GLY A CA 1
ATOM 530 C C . GLY A 1 71 ? 7.022 -1.279 -3.701 1.00 86.50 71 GLY A C 1
ATOM 531 O O . GLY A 1 71 ? 7.669 -0.262 -3.958 1.00 86.50 71 GLY A O 1
ATOM 532 N N . ASP A 1 72 ? 6.307 -1.409 -2.586 1.00 86.19 72 ASP A N 1
ATOM 533 C CA . ASP A 1 72 ? 5.961 -0.342 -1.642 1.00 86.19 72 ASP A CA 1
ATOM 534 C C . ASP A 1 72 ? 6.758 -0.385 -0.322 1.00 86.19 72 ASP A C 1
ATOM 536 O O . ASP A 1 72 ? 6.646 0.522 0.506 1.00 86.19 72 ASP A O 1
ATOM 540 N N . GLN A 1 73 ? 7.640 -1.374 -0.138 1.00 84.38 73 GLN A N 1
ATOM 541 C CA . GLN A 1 73 ? 8.460 -1.509 1.075 1.00 84.38 73 GLN A CA 1
ATOM 542 C C . GLN A 1 73 ? 9.411 -0.319 1.288 1.00 84.38 73 GLN A C 1
ATOM 544 O O . GLN A 1 73 ? 9.613 0.138 2.419 1.00 84.38 73 GLN A O 1
ATOM 549 N N . LEU A 1 74 ? 9.995 0.203 0.204 1.00 81.56 74 LEU A N 1
ATOM 550 C CA . LEU A 1 74 ? 10.870 1.375 0.265 1.00 81.56 74 LEU A CA 1
ATOM 551 C C . LEU A 1 74 ? 10.094 2.606 0.750 1.00 81.56 74 LEU A C 1
ATOM 553 O O . LEU A 1 74 ? 10.548 3.293 1.665 1.00 81.56 74 LEU A O 1
ATOM 557 N N . ALA A 1 75 ? 8.905 2.841 0.189 1.00 82.62 75 ALA A N 1
ATOM 558 C CA . ALA A 1 75 ? 8.033 3.942 0.591 1.00 82.62 75 ALA A CA 1
ATOM 559 C C . ALA A 1 75 ? 7.619 3.818 2.065 1.00 82.62 75 ALA A C 1
ATOM 561 O O . ALA A 1 75 ? 7.746 4.778 2.823 1.00 82.62 75 ALA A O 1
ATOM 562 N N . ALA A 1 76 ? 7.228 2.621 2.503 1.00 82.75 76 ALA A N 1
ATOM 563 C CA . ALA A 1 76 ? 6.889 2.351 3.897 1.00 82.75 76 ALA A CA 1
ATOM 564 C C . ALA A 1 76 ? 8.063 2.590 4.863 1.00 82.75 76 ALA A C 1
ATOM 566 O O . ALA A 1 76 ? 7.867 3.071 5.980 1.00 82.75 76 ALA A O 1
ATOM 567 N N . THR A 1 77 ? 9.291 2.282 4.431 1.00 80.00 77 THR A N 1
ATOM 568 C CA . THR A 1 77 ? 10.512 2.536 5.211 1.00 80.00 77 THR A CA 1
ATOM 569 C C . THR A 1 77 ? 10.804 4.032 5.314 1.00 80.00 77 THR A C 1
ATOM 571 O O . THR A 1 77 ? 11.101 4.521 6.401 1.00 80.00 77 THR A O 1
ATOM 574 N N . ILE A 1 78 ? 10.684 4.771 4.206 1.00 78.25 78 ILE A N 1
ATOM 575 C CA . ILE A 1 78 ? 10.868 6.232 4.164 1.00 78.25 78 ILE A CA 1
ATOM 576 C C . ILE A 1 78 ? 9.860 6.940 5.073 1.00 78.25 78 ILE A C 1
ATOM 578 O O . ILE A 1 78 ? 10.234 7.846 5.812 1.00 78.25 78 ILE A O 1
ATOM 582 N N . LEU A 1 79 ? 8.598 6.506 5.038 1.00 77.19 79 LEU A N 1
ATOM 583 C CA . LEU A 1 79 ? 7.517 7.036 5.870 1.00 77.19 79 LEU A CA 1
ATOM 584 C C . LEU A 1 79 ? 7.656 6.674 7.357 1.00 77.19 79 LEU A C 1
ATOM 586 O O . LEU A 1 79 ? 6.903 7.174 8.187 1.00 77.19 79 LEU A O 1
ATOM 590 N N . GLY A 1 80 ? 8.609 5.806 7.709 1.00 75.88 80 GLY A N 1
ATOM 591 C CA . GLY A 1 80 ? 8.815 5.353 9.082 1.00 75.88 80 GLY A CA 1
ATOM 592 C C . GLY A 1 80 ? 7.716 4.418 9.594 1.00 75.88 80 GLY A C 1
ATOM 593 O O . GLY A 1 80 ? 7.650 4.163 10.794 1.00 75.88 80 GLY A O 1
ATOM 594 N N . PHE A 1 81 ? 6.866 3.882 8.710 1.00 69.50 81 PHE A N 1
ATOM 595 C CA . PHE A 1 81 ? 5.768 2.975 9.076 1.00 69.50 81 PHE A CA 1
ATOM 596 C C . PHE A 1 81 ? 6.262 1.578 9.476 1.00 69.50 81 PHE A C 1
ATOM 598 O O . PHE A 1 81 ? 5.528 0.800 10.082 1.00 69.50 81 PHE A O 1
ATOM 605 N N . LEU A 1 82 ? 7.520 1.253 9.168 1.00 64.25 82 LEU A N 1
ATOM 606 C CA . LEU A 1 82 ? 8.154 -0.014 9.514 1.00 64.25 82 LEU A CA 1
ATOM 607 C C . LEU A 1 82 ? 9.305 0.194 10.491 1.00 64.25 82 LEU A C 1
ATOM 609 O O . LEU A 1 82 ? 10.236 0.950 10.226 1.00 64.25 82 LEU A O 1
ATOM 613 N N . THR A 1 83 ? 9.313 -0.594 11.565 1.00 56.75 83 THR A N 1
ATOM 614 C CA . THR A 1 83 ? 10.559 -0.969 12.244 1.00 56.75 83 THR A CA 1
ATOM 615 C C . THR A 1 83 ? 10.948 -2.366 11.761 1.00 56.75 83 THR A C 1
ATOM 617 O O . THR A 1 83 ? 10.161 -3.305 11.921 1.00 56.75 83 THR A O 1
ATOM 620 N N . PRO A 1 84 ? 12.129 -2.543 11.138 1.00 55.81 84 PRO A N 1
ATOM 621 C CA . PRO A 1 84 ? 12.494 -3.792 10.486 1.00 55.81 84 PRO A CA 1
ATOM 622 C C . PRO A 1 84 ? 12.786 -4.865 11.540 1.00 55.81 84 PRO A C 1
ATOM 624 O O . PRO A 1 84 ? 13.915 -5.054 11.981 1.00 55.81 84 PRO A O 1
ATOM 627 N N . SER A 1 85 ? 11.749 -5.593 11.952 1.00 61.66 85 SER A N 1
ATOM 628 C CA . SER A 1 85 ? 11.887 -6.856 12.671 1.00 61.66 85 SER A CA 1
ATOM 629 C C . SER A 1 85 ? 11.112 -7.938 11.929 1.00 61.66 85 SER A C 1
ATOM 631 O O . SER A 1 85 ? 9.964 -7.743 11.532 1.00 61.66 85 SER A O 1
ATOM 633 N N . SER A 1 86 ? 11.725 -9.107 11.748 1.00 59.28 86 SER A N 1
ATOM 634 C CA . SER A 1 86 ? 11.127 -10.249 11.036 1.00 59.28 86 SER A CA 1
ATOM 635 C C . SER A 1 86 ? 9.779 -10.695 11.620 1.00 59.28 86 SER A C 1
ATOM 637 O O . SER A 1 86 ? 8.926 -11.220 10.908 1.00 59.28 86 SER A O 1
ATOM 639 N N . ASN A 1 87 ? 9.561 -10.450 12.914 1.00 66.00 87 ASN A N 1
ATOM 640 C CA . ASN A 1 87 ? 8.310 -10.757 13.600 1.00 66.00 87 ASN A CA 1
ATOM 641 C C . ASN A 1 87 ? 7.201 -9.728 13.340 1.00 66.00 87 ASN A C 1
ATOM 643 O O . ASN A 1 87 ? 6.033 -10.073 13.494 1.00 66.00 87 ASN A O 1
ATOM 647 N N . PHE A 1 88 ? 7.539 -8.488 12.974 1.00 70.31 88 PHE A N 1
ATOM 648 C CA . PHE A 1 88 ? 6.553 -7.464 12.625 1.00 70.31 88 PHE A CA 1
ATOM 649 C C . PHE A 1 88 ? 5.840 -7.827 11.321 1.00 70.31 88 PHE A C 1
ATOM 651 O O . PHE A 1 88 ? 4.615 -7.874 11.299 1.00 70.31 88 PHE A O 1
ATOM 658 N N . TYR A 1 89 ? 6.595 -8.226 10.293 1.00 69.12 89 TYR A N 1
ATOM 659 C CA . TYR A 1 89 ? 6.040 -8.601 8.988 1.00 69.12 89 TYR A CA 1
ATOM 660 C C . TYR A 1 89 ? 5.042 -9.763 9.060 1.00 69.12 89 TYR A C 1
ATOM 662 O O . TYR A 1 89 ? 4.001 -9.720 8.419 1.00 69.12 89 TYR A O 1
ATOM 670 N N . LYS A 1 90 ? 5.289 -10.765 9.916 1.00 70.25 90 LYS A N 1
ATOM 671 C CA . LYS A 1 90 ? 4.372 -11.909 10.102 1.00 70.25 90 LYS A CA 1
ATOM 672 C C . LYS A 1 90 ? 3.029 -11.549 10.743 1.00 70.25 90 LYS A C 1
ATOM 674 O O . LYS A 1 90 ? 2.129 -12.381 10.749 1.00 70.25 90 LYS A O 1
ATOM 679 N N . ARG A 1 91 ? 2.914 -10.362 11.345 1.00 74.50 91 ARG A N 1
ATOM 680 C CA . ARG A 1 91 ? 1.685 -9.880 11.992 1.00 74.50 91 ARG A CA 1
ATOM 681 C C . ARG A 1 91 ? 0.905 -8.900 11.122 1.00 74.50 91 ARG A C 1
ATOM 683 O O . ARG A 1 91 ? -0.190 -8.507 11.512 1.00 74.50 91 ARG A O 1
ATOM 690 N N . LEU A 1 92 ? 1.456 -8.494 9.979 1.00 82.00 92 LEU A N 1
ATOM 691 C CA . LEU A 1 92 ? 0.768 -7.597 9.064 1.00 82.00 92 LEU A CA 1
ATOM 692 C C . LEU A 1 92 ? -0.354 -8.350 8.352 1.00 82.00 92 LEU A C 1
ATOM 694 O O . LEU A 1 92 ? -0.149 -9.436 7.817 1.00 82.00 92 LEU A O 1
ATOM 698 N N . SER A 1 93 ? -1.539 -7.746 8.331 1.00 90.56 93 SER A N 1
ATOM 699 C CA . SER A 1 93 ? -2.674 -8.215 7.529 1.00 90.56 93 SER A CA 1
ATOM 700 C C . SER A 1 93 ? -2.607 -7.597 6.130 1.00 90.56 93 SER A C 1
ATOM 702 O O . SER A 1 93 ? -3.538 -6.928 5.696 1.00 90.56 93 SER A O 1
ATOM 704 N N . ILE A 1 94 ? -1.460 -7.741 5.465 1.00 91.88 94 ILE A N 1
ATOM 705 C CA . ILE A 1 94 ? -1.198 -7.168 4.143 1.00 91.88 94 ILE A CA 1
ATOM 706 C C . ILE A 1 94 ? -0.835 -8.301 3.192 1.00 91.88 94 ILE A C 1
ATOM 708 O O . ILE A 1 94 ? 0.047 -9.106 3.494 1.00 91.88 94 ILE A O 1
ATOM 712 N N . TRP A 1 95 ? -1.509 -8.355 2.048 1.00 93.06 95 TRP A N 1
ATOM 713 C CA . TRP A 1 95 ? -1.270 -9.357 1.017 1.00 93.06 95 TRP A CA 1
ATOM 714 C C . TRP A 1 95 ? -1.064 -8.695 -0.336 1.00 93.06 95 TRP A C 1
ATOM 716 O O . TRP A 1 95 ? -1.860 -7.858 -0.754 1.00 93.06 95 TRP A O 1
ATOM 726 N N . HIS A 1 96 ? -0.037 -9.140 -1.050 1.00 93.19 96 HIS A N 1
ATOM 727 C CA . HIS A 1 96 ? 0.224 -8.724 -2.421 1.00 93.19 96 HIS A CA 1
ATOM 728 C C . HIS A 1 96 ? -0.042 -9.897 -3.361 1.00 93.19 96 HIS A C 1
ATOM 730 O O . HIS A 1 96 ? 0.672 -10.903 -3.345 1.00 93.19 96 HIS A O 1
ATOM 736 N N . VAL A 1 97 ? -1.084 -9.773 -4.174 1.00 94.94 97 VAL A N 1
ATOM 737 C CA . VAL A 1 97 ? -1.449 -10.729 -5.218 1.00 94.94 97 VAL A CA 1
ATOM 738 C C . VAL A 1 97 ? -0.791 -10.302 -6.524 1.00 94.94 97 VAL A C 1
ATOM 740 O O . VAL A 1 97 ? -0.787 -9.120 -6.868 1.00 94.94 97 VAL A O 1
ATOM 743 N N . ARG A 1 98 ? -0.207 -11.272 -7.233 1.00 89.50 98 ARG A N 1
ATOM 744 C CA . ARG A 1 98 ? 0.625 -11.005 -8.406 1.00 89.50 98 ARG A CA 1
ATOM 745 C C . ARG A 1 98 ? 0.498 -12.031 -9.513 1.00 89.50 98 ARG A C 1
ATOM 747 O O . ARG A 1 98 ? 0.238 -13.212 -9.254 1.00 89.50 98 ARG A O 1
ATOM 754 N N . HIS A 1 99 ? 0.936 -11.606 -10.686 1.00 91.31 99 HIS A N 1
ATOM 755 C CA . HIS A 1 99 ? 1.224 -12.419 -11.841 1.00 91.31 99 HIS A CA 1
ATOM 756 C C . HIS A 1 99 ? 2.700 -12.250 -12.212 1.00 91.31 99 HIS A C 1
ATOM 758 O O . HIS A 1 99 ? 3.223 -11.148 -12.326 1.00 91.31 99 HIS A O 1
ATOM 764 N N . THR A 1 100 ? 3.416 -13.352 -12.437 1.00 88.00 100 THR A N 1
ATOM 765 C CA . THR A 1 100 ? 4.866 -13.303 -12.719 1.00 88.00 100 THR A CA 1
ATOM 766 C C . THR A 1 100 ? 5.216 -12.709 -14.083 1.00 88.00 100 THR A C 1
ATOM 768 O O . THR A 1 100 ? 6.391 -12.511 -14.366 1.00 88.00 100 THR A O 1
ATOM 771 N N . ALA A 1 101 ? 4.220 -12.470 -14.937 1.00 89.50 101 ALA A N 1
ATOM 772 C CA . ALA A 1 101 ? 4.384 -11.754 -16.202 1.00 89.50 101 ALA A CA 1
ATOM 773 C C . ALA A 1 101 ? 3.971 -10.274 -16.121 1.00 89.50 101 ALA A C 1
ATOM 775 O O . ALA A 1 101 ? 3.957 -9.608 -17.153 1.00 89.50 101 ALA A O 1
ATOM 776 N N . ASP A 1 102 ? 3.597 -9.773 -14.941 1.00 86.88 102 ASP A N 1
ATOM 777 C CA . ASP A 1 102 ? 3.290 -8.358 -14.758 1.00 86.88 102 ASP A CA 1
ATOM 778 C C . ASP A 1 102 ? 4.588 -7.550 -14.531 1.00 86.88 102 ASP A C 1
ATOM 780 O O . ASP A 1 102 ? 5.276 -7.777 -13.528 1.00 86.88 102 ASP A O 1
ATOM 784 N N . PRO A 1 103 ? 4.942 -6.609 -15.431 1.00 83.31 103 PRO A N 1
ATOM 785 C CA . PRO A 1 103 ? 6.178 -5.833 -15.338 1.00 83.31 103 PRO A CA 1
ATOM 786 C C . PRO A 1 103 ? 6.182 -4.813 -14.186 1.00 83.31 103 PRO A C 1
ATOM 788 O O . PRO A 1 103 ? 7.258 -4.444 -13.708 1.00 83.31 103 PRO A O 1
ATOM 791 N N . ILE A 1 104 ? 5.007 -4.360 -13.734 1.00 85.69 104 ILE A N 1
ATOM 792 C CA . ILE A 1 104 ? 4.855 -3.449 -12.593 1.00 85.69 104 ILE A CA 1
ATOM 793 C C . ILE A 1 104 ? 5.204 -4.208 -11.319 1.00 85.69 104 ILE A C 1
ATOM 795 O O . ILE A 1 104 ? 6.008 -3.729 -10.518 1.00 85.69 104 ILE A O 1
ATOM 799 N N . TYR A 1 105 ? 4.644 -5.410 -11.158 1.00 86.38 105 TYR A N 1
ATOM 800 C CA . TYR A 1 105 ? 4.902 -6.216 -9.974 1.00 86.38 105 TYR A CA 1
ATOM 801 C C . TYR A 1 105 ? 6.332 -6.7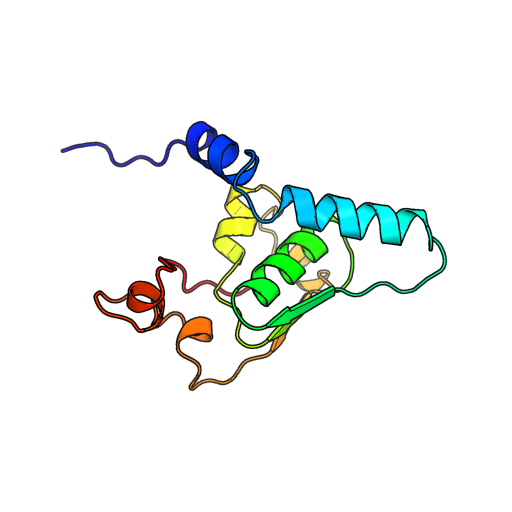56 -9.932 1.00 86.38 105 TYR A C 1
ATOM 803 O O . TYR A 1 105 ? 6.948 -6.780 -8.882 1.00 86.38 105 TYR A O 1
ATOM 811 N N . ILE A 1 106 ? 6.905 -7.245 -11.029 1.00 86.56 106 ILE A N 1
ATOM 812 C CA . ILE A 1 106 ? 8.276 -7.796 -10.959 1.00 86.56 106 ILE A CA 1
ATOM 813 C C . ILE A 1 106 ? 9.357 -6.702 -10.898 1.00 86.56 106 ILE A C 1
ATOM 815 O O . ILE A 1 106 ? 10.540 -7.004 -10.723 1.00 86.56 106 ILE A O 1
ATOM 819 N N . GLY A 1 107 ? 8.962 -5.429 -11.018 1.00 79.31 107 GLY A N 1
ATOM 820 C CA . GLY A 1 107 ? 9.877 -4.293 -10.987 1.00 79.31 107 GLY A CA 1
ATOM 821 C C . GLY A 1 107 ? 10.715 -4.172 -12.261 1.00 79.31 107 GLY A C 1
ATOM 822 O O . GLY A 1 107 ? 11.874 -3.752 -12.209 1.00 79.31 107 GLY A O 1
ATOM 823 N N . ASP A 1 108 ? 10.147 -4.535 -13.411 1.00 80.44 108 ASP A N 1
ATOM 824 C CA . ASP A 1 108 ? 10.764 -4.333 -14.729 1.00 80.44 108 ASP A CA 1
ATOM 825 C C . ASP A 1 108 ? 10.498 -2.926 -15.286 1.00 80.44 108 ASP A C 1
ATOM 827 O O . ASP A 1 108 ? 11.050 -2.537 -16.311 1.00 80.44 108 ASP A O 1
ATOM 831 N N . CYS A 1 109 ? 9.746 -2.102 -14.555 1.00 73.31 109 CYS A N 1
ATOM 832 C CA . CYS A 1 109 ? 9.518 -0.693 -14.874 1.00 73.31 109 CYS A CA 1
ATOM 833 C C . CYS A 1 109 ? 10.703 0.256 -14.592 1.00 73.31 109 CYS A C 1
ATOM 835 O O . CYS A 1 109 ? 10.601 1.444 -14.887 1.00 73.31 109 CYS A O 1
ATOM 837 N N . VAL A 1 110 ? 11.828 -0.265 -14.090 1.00 68.50 110 VAL A N 1
ATOM 838 C CA . VAL A 1 110 ? 13.041 0.496 -13.714 1.00 68.50 110 VAL A CA 1
ATOM 839 C C . VAL A 1 110 ? 13.928 0.852 -14.927 1.00 68.50 110 VAL A C 1
ATOM 841 O O . VAL A 1 110 ? 14.829 1.681 -14.832 1.00 68.50 110 VAL A O 1
ATOM 844 N N . VAL A 1 111 ? 13.722 0.218 -16.088 1.00 67.56 111 VAL A N 1
ATOM 845 C CA . VAL A 1 111 ? 14.528 0.489 -17.297 1.00 67.56 111 VAL A CA 1
ATOM 846 C C . VAL A 1 111 ? 14.053 1.742 -18.042 1.00 67.56 111 VAL A C 1
ATOM 848 O O . VAL A 1 111 ? 12.862 2.050 -18.057 1.00 67.56 111 VAL A O 1
ATOM 851 N N . SER A 1 112 ? 14.984 2.451 -18.692 1.00 62.12 112 SER A N 1
ATOM 852 C CA . SER A 1 112 ? 14.661 3.568 -19.593 1.00 62.12 112 SER A CA 1
ATOM 853 C C . SER A 1 112 ? 13.755 3.096 -20.735 1.00 62.12 112 SER A C 1
ATOM 855 O O . SER A 1 112 ? 14.018 2.034 -21.300 1.00 62.12 112 SER A O 1
ATOM 857 N N . ASP A 1 113 ? 12.730 3.881 -21.072 1.00 62.81 113 ASP A N 1
ATOM 858 C CA . ASP A 1 113 ? 11.662 3.557 -22.036 1.00 62.81 113 ASP A CA 1
ATOM 859 C C . ASP A 1 113 ? 10.747 2.384 -21.623 1.00 62.81 113 ASP A C 1
ATOM 861 O O . ASP A 1 113 ? 10.099 1.759 -22.466 1.00 62.81 113 ASP A O 1
ATOM 865 N N . SER A 1 114 ? 10.652 2.069 -20.325 1.00 71.44 114 SER A N 1
ATOM 866 C CA . SER A 1 114 ? 9.623 1.143 -19.839 1.00 71.44 114 SER A CA 1
ATOM 867 C C . SER A 1 114 ? 8.214 1.694 -20.095 1.00 71.44 114 SER A C 1
ATOM 869 O O . SER A 1 114 ? 8.003 2.908 -20.126 1.00 71.44 114 SER A O 1
ATOM 871 N N . LEU A 1 115 ? 7.220 0.805 -20.222 1.00 71.00 115 LEU A N 1
ATOM 872 C CA . LEU A 1 115 ? 5.811 1.211 -20.342 1.00 71.00 115 LEU A CA 1
ATOM 873 C C . LEU A 1 115 ? 5.385 2.138 -19.191 1.00 71.00 115 LEU A C 1
ATOM 875 O O . LEU A 1 115 ? 4.709 3.131 -19.428 1.00 71.00 115 LEU A O 1
ATOM 879 N N . CYS A 1 116 ? 5.868 1.887 -17.971 1.00 73.88 116 CYS A N 1
ATOM 880 C CA . CYS A 1 116 ? 5.624 2.768 -16.831 1.00 73.88 116 CYS A CA 1
ATOM 881 C C . CYS A 1 116 ? 6.194 4.177 -17.032 1.00 73.88 116 CYS A C 1
ATOM 883 O O . CYS A 1 116 ? 5.508 5.156 -16.745 1.00 73.88 116 CYS A O 1
ATOM 885 N N . GLN A 1 117 ? 7.430 4.295 -17.530 1.00 72.75 117 GLN A N 1
ATOM 886 C CA . GLN A 1 117 ? 8.059 5.595 -17.753 1.00 72.75 117 GLN A CA 1
ATOM 887 C C . GLN A 1 117 ? 7.369 6.369 -18.882 1.00 72.75 117 GLN A C 1
ATOM 889 O O . GLN A 1 117 ? 7.189 7.582 -18.766 1.00 72.75 117 GLN A O 1
ATOM 894 N N . LEU A 1 118 ? 6.944 5.669 -19.939 1.00 71.19 118 LEU A N 1
ATOM 895 C CA . LEU A 1 118 ? 6.162 6.243 -21.037 1.00 71.19 118 LEU A CA 1
ATOM 896 C C . LEU A 1 118 ? 4.796 6.759 -20.562 1.00 71.19 118 LEU A C 1
ATOM 898 O O . LEU A 1 118 ? 4.365 7.823 -21.003 1.00 71.19 118 LEU A O 1
ATOM 902 N N . ASP A 1 119 ? 4.176 6.068 -19.604 1.00 70.69 119 ASP A N 1
ATOM 903 C CA . ASP A 1 119 ? 2.930 6.488 -18.951 1.00 70.69 119 ASP A CA 1
ATOM 904 C C . ASP A 1 119 ? 3.148 7.532 -17.833 1.00 70.69 119 ASP A C 1
ATOM 906 O O . ASP A 1 119 ? 2.205 7.941 -17.156 1.00 70.69 119 ASP A O 1
ATOM 910 N N . GLY A 1 120 ? 4.385 8.012 -17.651 1.00 68.38 120 GLY A N 1
ATOM 911 C CA . GLY A 1 120 ? 4.721 9.106 -16.736 1.00 68.38 120 GLY A CA 1
ATOM 912 C C . GLY A 1 120 ? 5.044 8.685 -15.300 1.00 68.38 120 GLY A C 1
ATOM 913 O O . GLY A 1 120 ? 5.161 9.548 -14.427 1.00 68.38 120 GLY A O 1
ATOM 914 N N . TYR A 1 121 ? 5.226 7.390 -15.039 1.00 70.12 121 TYR A N 1
ATOM 915 C CA . TYR A 1 121 ? 5.575 6.853 -13.724 1.00 70.12 121 TYR A CA 1
ATOM 916 C C . TYR A 1 121 ? 7.050 6.461 -13.651 1.00 70.12 121 TYR A C 1
ATOM 918 O O . TYR A 1 121 ? 7.521 5.603 -14.394 1.00 70.12 121 TYR A O 1
ATOM 926 N N . ASN A 1 122 ? 7.774 7.046 -12.692 1.00 72.69 122 ASN A N 1
ATOM 927 C CA . ASN A 1 122 ? 9.123 6.602 -12.355 1.00 72.69 122 ASN A CA 1
ATOM 928 C C . ASN A 1 122 ? 9.085 5.711 -11.106 1.00 72.69 122 ASN A C 1
ATOM 930 O O . ASN A 1 122 ? 8.962 6.207 -9.984 1.00 72.69 122 ASN A O 1
ATOM 934 N N . ILE A 1 123 ? 9.139 4.397 -11.317 1.00 73.19 123 ILE A N 1
ATOM 935 C CA . ILE A 1 123 ? 9.054 3.382 -10.265 1.00 73.19 123 ILE A CA 1
ATOM 936 C C . ILE A 1 123 ? 10.424 2.714 -10.134 1.00 73.19 123 ILE A C 1
ATOM 938 O O . ILE A 1 123 ? 10.680 1.673 -10.729 1.00 73.19 123 ILE A O 1
ATOM 942 N N . ASP A 1 124 ? 11.295 3.309 -9.319 1.00 70.56 124 ASP A N 1
ATOM 943 C CA . ASP A 1 124 ? 12.651 2.811 -9.036 1.00 70.56 124 ASP A CA 1
ATOM 944 C C . ASP A 1 124 ? 12.675 1.817 -7.853 1.00 70.56 124 ASP A C 1
ATOM 946 O O . ASP A 1 124 ? 13.537 1.870 -6.973 1.00 70.56 124 ASP A O 1
ATOM 950 N N . SER A 1 125 ? 11.698 0.908 -7.783 1.00 67.62 125 SER A N 1
ATOM 951 C CA . SER A 1 125 ? 11.594 -0.088 -6.707 1.00 67.62 125 SER A CA 1
ATOM 952 C C . SER A 1 125 ? 11.272 -1.474 -7.257 1.00 67.62 125 SER A C 1
ATOM 954 O O . SER A 1 125 ? 10.365 -1.636 -8.067 1.00 67.62 125 SER A O 1
ATOM 956 N N . LYS A 1 126 ? 12.010 -2.478 -6.766 1.00 70.12 126 LYS A N 1
ATOM 957 C CA . LYS A 1 126 ? 11.736 -3.915 -6.964 1.00 70.12 126 LYS A CA 1
ATOM 958 C C . LYS A 1 126 ? 11.363 -4.626 -5.660 1.00 70.12 126 LYS A C 1
ATOM 960 O O . LYS A 1 126 ? 11.188 -5.841 -5.643 1.00 70.12 126 LYS A O 1
ATOM 965 N N . CYS A 1 127 ? 11.344 -3.899 -4.543 1.00 63.03 127 CYS A N 1
ATOM 966 C CA . CYS A 1 127 ? 11.157 -4.483 -3.222 1.00 63.03 127 CYS A CA 1
ATOM 967 C C . CYS A 1 127 ? 9.670 -4.523 -2.886 1.00 63.03 127 CYS A C 1
ATOM 969 O O . CYS A 1 127 ? 9.071 -3.504 -2.535 1.00 63.03 127 CYS A O 1
ATOM 971 N N . HIS A 1 128 ? 9.104 -5.718 -2.983 1.00 67.06 128 HIS A N 1
ATOM 972 C CA . HIS A 1 128 ? 7.790 -6.048 -2.447 1.00 67.06 128 HIS A CA 1
ATOM 973 C C . HIS A 1 128 ? 7.983 -6.594 -1.029 1.00 67.06 128 HIS A C 1
ATOM 975 O O . HIS A 1 128 ? 9.045 -7.142 -0.723 1.00 67.06 128 HIS A O 1
ATOM 981 N N . PHE A 1 129 ? 6.991 -6.386 -0.165 1.00 58.75 129 PHE A N 1
ATOM 982 C CA . PHE A 1 129 ? 7.000 -6.895 1.208 1.00 58.75 129 PHE A CA 1
ATOM 983 C C . PHE A 1 129 ? 7.152 -8.417 1.305 1.00 58.75 129 PHE A C 1
ATOM 985 O O . PHE A 1 129 ? 6.645 -9.135 0.410 1.00 58.75 129 PHE A O 1
#

Foldseek 3Di:
DPPPDDDLVVVVCVCPDPPHPQVVVLVVVVVVCVVCVPDQDEFEDEECSLLSRQLSCLQVVHAYEYELYAANVVVCVSVVSDDDDPVVVVPRNYYYHYDPPRCRQQVVQCDPPRPCVVVPHHRNDRHHD

Radius of gyration: 15.59 Å; chains: 1; bounding box: 50×32×36 Å

Secondary structure (DSSP, 8-state):
-------HHHHHHHHHSTT-SSHHHHHHHHHHHHH-TTS---EEEETHHHHHHHHHHHHHT--EEEES----HHHHHHTT-----HHHHTT--EEEE--TT-TTTTTGGGSTT-HHHHTT---------

pLDDT: mean 81.37, std 12.2, range [38.97, 97.25]